Protein AF-A0A529SHL2-F1 (afdb_monomer_lite)

Sequence (137 aa):
IYMDLARHGHVDENYMAEQVRRADTTEGDIDTLSHRIAQIRTWTFVSNRPGWLADQLHWQEKTREIEDRLSDALHERLTKRFVDRRTSVLMRRLRENTMPEAEISPTGTVLVEGHHVGELQGFRFTADQSAGGEDAK

pLDDT: mean 86.07, std 13.81, range [33.28, 98.56]

Radius of gyration: 31.05 Å; chains: 1; bounding box: 55×27×88 Å

Foldseek 3Di:
DVVCCVPPVADDVVVLVVQLVVLQDLDDALVNLVVSLVSLVVQCVQLPDPSRDPCSVVSNVSSVVSNVSSVVSNVVRVVVVVVVVVVVVVVVVVVVPDPFDWDADPQQFIATPNHTDDGDPPDDDDDDPPPDDPPPD

Secondary structure (DSSP, 8-state):
-HHHHHHHSS--HHHHHHHHHHH----S-HHHHHHHHHHHHHHHHHHTSTTS-SSHHHHHHHHHHHHHHHHHHHHHHHHHHHHHHHHHHHHHHHHHT-PPPEEE-TTSEEEETTEEEEE--S------TT---TT--

Structure (mmCIF, N/CA/C/O backbone):
data_AF-A0A529SHL2-F1
#
_entry.id   AF-A0A529SHL2-F1
#
loop_
_atom_site.group_PDB
_atom_site.id
_atom_site.type_symbol
_atom_site.label_atom_id
_atom_site.label_alt_id
_atom_site.label_comp_id
_atom_site.label_asym_id
_atom_site.label_entity_id
_atom_site.label_seq_id
_atom_site.pdbx_PDB_ins_code
_atom_site.Cartn_x
_atom_site.Cartn_y
_atom_site.Cartn_z
_atom_site.occupancy
_atom_site.B_iso_or_equiv
_atom_site.auth_seq_id
_atom_site.auth_comp_id
_atom_site.auth_asym_id
_atom_site.auth_atom_id
_atom_site.pdbx_PDB_model_num
ATOM 1 N N . ILE A 1 1 ? 6.483 -8.874 -18.795 1.00 83.62 1 ILE A N 1
ATOM 2 C CA . ILE A 1 1 ? 7.766 -9.201 -18.117 1.00 83.62 1 ILE A CA 1
ATOM 3 C C . ILE A 1 1 ? 8.476 -10.379 -18.785 1.00 83.62 1 ILE A C 1
ATOM 5 O O . ILE A 1 1 ? 9.417 -10.114 -19.511 1.00 83.62 1 ILE A O 1
ATOM 9 N N . TYR A 1 2 ? 8.069 -11.650 -18.603 1.00 86.00 2 TYR A N 1
ATOM 10 C CA . TYR A 1 2 ? 8.828 -12.795 -19.163 1.00 86.00 2 TYR A CA 1
ATOM 11 C C . TYR A 1 2 ? 9.049 -12.692 -20.681 1.00 86.00 2 TYR A C 1
ATOM 13 O O . TYR A 1 2 ? 10.177 -12.819 -21.144 1.00 86.00 2 TYR A O 1
ATOM 21 N N . MET A 1 3 ? 7.986 -12.408 -21.442 1.00 87.19 3 MET A N 1
ATOM 22 C CA . MET A 1 3 ? 8.084 -12.264 -22.899 1.00 87.19 3 MET A CA 1
ATOM 23 C C . MET A 1 3 ? 8.987 -11.098 -23.317 1.00 87.19 3 MET A C 1
ATOM 25 O O . MET A 1 3 ? 9.713 -11.229 -24.298 1.00 87.19 3 MET A O 1
ATOM 29 N N . ASP A 1 4 ? 8.975 -9.993 -22.570 1.00 84.06 4 ASP A N 1
ATOM 30 C CA . ASP A 1 4 ? 9.789 -8.810 -22.873 1.00 84.06 4 ASP A CA 1
ATOM 31 C C . ASP A 1 4 ? 11.267 -9.107 -22.631 1.00 84.06 4 ASP A C 1
ATOM 33 O O . ASP A 1 4 ? 12.094 -8.895 -23.510 1.00 84.06 4 ASP A O 1
ATOM 37 N N . LEU A 1 5 ? 11.586 -9.729 -21.493 1.00 88.25 5 LEU A N 1
ATOM 38 C CA . LEU A 1 5 ? 12.946 -10.159 -21.176 1.00 88.25 5 LEU A CA 1
ATOM 39 C C . LEU A 1 5 ? 13.468 -11.191 -22.182 1.00 88.25 5 LEU A 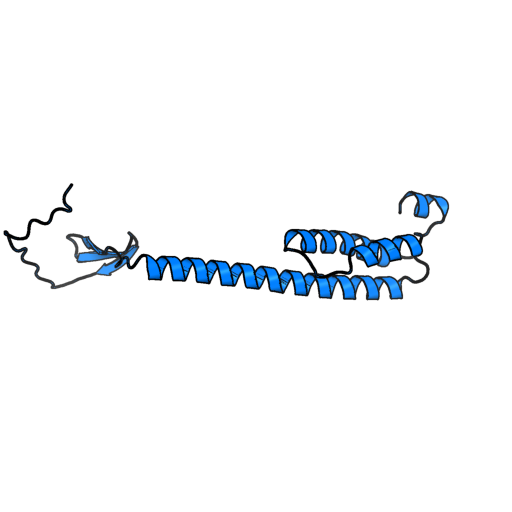C 1
ATOM 41 O O . LEU A 1 5 ? 14.608 -11.092 -22.620 1.00 88.25 5 LEU A O 1
ATOM 45 N N . ALA A 1 6 ? 12.637 -12.156 -22.583 1.00 86.81 6 ALA A N 1
ATOM 46 C CA . ALA A 1 6 ? 13.030 -13.192 -23.534 1.00 86.81 6 ALA A CA 1
ATOM 47 C C . ALA A 1 6 ? 13.262 -12.655 -24.958 1.00 86.81 6 ALA A C 1
ATOM 49 O O . ALA A 1 6 ? 14.072 -13.218 -25.691 1.00 86.81 6 ALA A O 1
ATOM 50 N N . ARG A 1 7 ? 12.547 -11.598 -25.368 1.00 87.88 7 ARG A N 1
ATOM 51 C CA . ARG A 1 7 ? 12.610 -11.050 -26.736 1.00 87.88 7 ARG A CA 1
ATOM 52 C C . ARG A 1 7 ? 13.526 -9.840 -26.873 1.00 87.88 7 ARG A C 1
ATOM 54 O O . ARG A 1 7 ? 14.171 -9.693 -27.904 1.00 87.88 7 ARG A O 1
ATOM 61 N N . HIS A 1 8 ? 13.565 -8.980 -25.862 1.00 85.62 8 HIS A N 1
ATOM 62 C CA . HIS A 1 8 ? 14.215 -7.670 -25.917 1.00 85.62 8 HIS A CA 1
ATOM 63 C C . HIS A 1 8 ? 15.332 -7.511 -24.874 1.00 85.62 8 HIS A C 1
ATOM 65 O O . HIS A 1 8 ? 16.067 -6.527 -24.914 1.00 85.62 8 HIS A O 1
ATOM 71 N N . GLY A 1 9 ? 15.462 -8.443 -23.922 1.00 87.19 9 GLY A N 1
ATOM 72 C CA . GLY A 1 9 ? 16.443 -8.377 -22.832 1.00 87.19 9 GLY A CA 1
ATOM 73 C C . GLY A 1 9 ? 16.098 -7.387 -21.713 1.00 87.19 9 GLY A C 1
ATOM 74 O O . GLY A 1 9 ? 16.742 -7.415 -20.670 1.00 87.19 9 GLY A O 1
ATOM 75 N N . HIS A 1 10 ? 15.062 -6.567 -21.897 1.00 88.50 10 HIS A N 1
ATOM 76 C CA . HIS A 1 10 ? 14.583 -5.566 -20.947 1.00 88.50 10 HIS A CA 1
ATOM 77 C C . HIS A 1 10 ? 13.047 -5.539 -20.919 1.00 88.50 10 HIS A C 1
ATOM 79 O O . HIS A 1 10 ? 12.375 -6.085 -21.799 1.00 88.50 10 HIS A O 1
ATOM 85 N N . VAL A 1 11 ? 12.489 -4.940 -19.873 1.00 91.38 11 VAL A N 1
ATOM 86 C CA . VAL A 1 11 ? 11.052 -4.739 -19.677 1.00 91.38 11 VAL A CA 1
ATOM 87 C C . VAL A 1 11 ? 10.627 -3.436 -20.354 1.00 91.38 11 VAL A C 1
ATOM 89 O O . VAL A 1 11 ? 11.351 -2.447 -20.305 1.00 91.38 11 VAL A O 1
ATOM 92 N N . ASP A 1 12 ? 9.438 -3.426 -20.960 1.00 92.31 12 ASP A N 1
ATOM 93 C CA . ASP A 1 12 ? 8.828 -2.202 -21.486 1.00 92.31 12 ASP A CA 1
ATOM 94 C C . ASP A 1 12 ? 8.475 -1.243 -20.336 1.00 92.31 12 ASP A C 1
ATOM 96 O O . ASP A 1 12 ? 7.612 -1.527 -19.495 1.00 92.31 12 ASP A O 1
ATOM 100 N N . GLU A 1 13 ? 9.141 -0.092 -20.304 1.00 92.00 13 GLU A N 1
ATOM 101 C CA . GLU A 1 13 ? 8.939 0.917 -19.268 1.00 92.00 13 GLU A CA 1
ATOM 102 C C . GLU A 1 13 ? 7.571 1.600 -19.348 1.00 92.00 13 GLU A C 1
ATOM 104 O O . GLU A 1 13 ? 7.056 2.032 -18.320 1.00 92.00 13 GLU A O 1
ATOM 109 N N . ASN A 1 14 ? 6.916 1.639 -20.515 1.00 93.62 14 ASN A N 1
ATOM 110 C CA . ASN A 1 14 ? 5.548 2.159 -20.615 1.00 93.62 14 ASN A CA 1
ATOM 111 C C . ASN A 1 14 ? 4.561 1.229 -19.912 1.00 93.62 14 ASN A C 1
ATOM 113 O O . ASN A 1 14 ? 3.638 1.679 -19.227 1.00 93.62 14 ASN A O 1
ATOM 117 N N . TYR A 1 15 ? 4.776 -0.081 -20.051 1.00 92.88 15 TYR A N 1
ATOM 118 C CA . TYR A 1 15 ? 3.998 -1.073 -19.324 1.00 92.88 15 TYR A CA 1
ATOM 119 C C . TYR A 1 15 ? 4.233 -0.947 -17.817 1.00 92.88 15 TYR A C 1
ATOM 121 O O . TYR A 1 15 ? 3.267 -0.887 -17.057 1.00 92.88 15 TYR A O 1
ATOM 129 N N . MET A 1 16 ? 5.492 -0.844 -17.381 1.00 95.12 16 MET A N 1
ATOM 130 C CA . MET A 1 16 ? 5.815 -0.613 -15.970 1.00 95.12 16 MET A CA 1
ATOM 131 C C . MET A 1 16 ? 5.164 0.671 -15.443 1.00 95.12 16 MET A C 1
ATOM 133 O O . MET A 1 16 ? 4.523 0.634 -14.394 1.00 95.12 16 MET A O 1
ATOM 137 N N . ALA A 1 17 ? 5.240 1.772 -16.192 1.00 96.44 17 ALA A N 1
ATOM 138 C CA . ALA A 1 17 ? 4.636 3.046 -15.824 1.00 96.44 17 ALA A CA 1
ATOM 139 C C . ALA A 1 17 ? 3.131 2.929 -15.585 1.00 96.44 17 ALA A C 1
ATOM 141 O O . ALA A 1 17 ? 2.620 3.455 -14.599 1.00 96.44 17 ALA A O 1
ATOM 142 N N . GLU A 1 18 ? 2.416 2.217 -16.453 1.00 96.69 18 GLU A N 1
ATOM 143 C CA . GLU A 1 18 ? 0.980 1.999 -16.294 1.00 96.69 18 GLU A CA 1
ATOM 144 C C . GLU A 1 18 ? 0.651 1.157 -15.055 1.00 96.69 18 GLU A C 1
ATOM 146 O O . GLU A 1 18 ? -0.288 1.464 -14.320 1.00 96.69 18 GLU A O 1
ATOM 151 N N . GLN A 1 19 ? 1.440 0.120 -14.776 1.00 95.62 19 GLN A N 1
ATOM 152 C CA . GLN A 1 19 ? 1.230 -0.732 -13.603 1.00 95.62 19 GLN A CA 1
ATOM 153 C C . GLN A 1 19 ? 1.533 0.010 -12.297 1.00 95.62 19 GLN A C 1
ATOM 155 O O . GLN A 1 19 ? 0.756 -0.068 -11.346 1.00 95.62 19 GLN A O 1
ATOM 160 N N . VAL A 1 20 ? 2.618 0.785 -12.274 1.00 97.00 20 VAL A N 1
ATOM 161 C CA . VAL A 1 20 ? 2.988 1.649 -11.148 1.00 97.00 20 VAL A CA 1
ATOM 162 C C . VAL A 1 20 ? 1.906 2.705 -10.904 1.00 97.00 20 VAL A C 1
ATOM 164 O O . VAL A 1 20 ? 1.470 2.878 -9.768 1.00 97.00 20 VAL A O 1
ATOM 167 N N . ARG A 1 21 ? 1.386 3.346 -11.960 1.00 96.94 21 ARG A N 1
ATOM 168 C CA . ARG A 1 21 ? 0.309 4.349 -11.869 1.00 96.94 21 ARG A CA 1
ATOM 169 C C . ARG A 1 21 ? -0.973 3.786 -11.249 1.00 96.94 21 ARG A C 1
ATOM 171 O O . ARG A 1 21 ? -1.630 4.479 -10.483 1.00 96.94 21 ARG A O 1
ATOM 178 N N . ARG A 1 22 ? -1.332 2.534 -11.555 1.00 94.69 22 ARG A N 1
ATOM 179 C CA . ARG A 1 22 ? -2.517 1.867 -10.977 1.00 94.69 22 ARG A CA 1
ATOM 180 C C . ARG A 1 22 ? -2.370 1.567 -9.487 1.00 94.69 22 ARG A C 1
ATOM 182 O O . ARG A 1 22 ? -3.368 1.577 -8.769 1.00 94.69 22 ARG A O 1
ATOM 189 N N . ALA A 1 23 ? -1.150 1.282 -9.038 1.00 95.00 23 ALA A N 1
ATOM 190 C CA . ALA A 1 23 ? -0.852 1.048 -7.629 1.00 95.00 23 ALA A CA 1
ATOM 191 C C . ALA A 1 23 ? -0.706 2.359 -6.830 1.00 95.00 23 ALA A C 1
ATOM 193 O O . ALA A 1 23 ? -0.889 2.345 -5.614 1.00 95.00 23 ALA A O 1
ATOM 194 N N . ASP A 1 24 ? -0.420 3.482 -7.497 1.00 97.06 24 ASP A N 1
ATOM 195 C CA . ASP A 1 24 ? -0.184 4.800 -6.894 1.00 97.06 24 ASP A CA 1
ATOM 196 C C . ASP A 1 24 ? -1.478 5.520 -6.469 1.00 97.06 24 ASP A C 1
ATOM 198 O O . ASP A 1 24 ? -1.866 6.564 -6.992 1.00 97.06 24 ASP A O 1
ATOM 202 N N . THR A 1 25 ? -2.179 4.941 -5.502 1.00 97.31 25 THR A N 1
ATOM 203 C CA . THR A 1 25 ? -3.281 5.604 -4.802 1.00 97.31 25 THR A CA 1
ATOM 204 C C . THR A 1 25 ? -3.411 5.051 -3.391 1.00 97.31 25 THR A C 1
ATOM 206 O O . THR A 1 25 ? -3.357 3.841 -3.161 1.00 97.31 25 THR A O 1
ATOM 209 N N . THR A 1 26 ? -3.607 5.950 -2.432 1.00 98.12 26 THR A N 1
ATOM 210 C CA . THR A 1 26 ? -3.752 5.636 -1.007 1.00 98.12 26 THR A CA 1
ATOM 211 C C . THR A 1 26 ? -5.213 5.461 -0.582 1.00 98.12 26 THR A C 1
ATOM 213 O O . THR A 1 26 ? -5.496 5.299 0.605 1.00 98.12 26 THR A O 1
ATOM 216 N N . GLU A 1 27 ? -6.164 5.486 -1.518 1.00 97.06 27 GLU A N 1
ATOM 217 C CA . GLU A 1 27 ? -7.590 5.287 -1.236 1.00 97.06 27 GLU A CA 1
ATOM 218 C C . GLU A 1 27 ? -7.948 3.811 -1.016 1.00 97.06 27 GLU A C 1
ATOM 220 O O . GLU A 1 27 ? -7.254 2.914 -1.480 1.00 97.06 27 GLU A O 1
ATOM 225 N N . GLY A 1 28 ? -9.070 3.535 -0.355 1.00 95.88 28 GLY A N 1
ATOM 226 C CA . GLY A 1 28 ? -9.533 2.166 -0.093 1.00 95.88 28 GLY A CA 1
ATOM 227 C C . GLY A 1 28 ? -9.284 1.715 1.341 1.00 95.88 28 GLY A C 1
ATOM 228 O O . GLY A 1 28 ? -8.945 2.523 2.203 1.00 95.88 28 GLY A O 1
ATOM 229 N N . ASP A 1 29 ? -9.514 0.440 1.621 1.00 96.88 29 ASP A N 1
ATOM 230 C CA . ASP A 1 29 ? -9.378 -0.167 2.945 1.00 96.88 29 ASP A CA 1
ATOM 231 C C . ASP A 1 29 ? -8.017 -0.866 3.133 1.00 96.88 29 ASP A C 1
ATOM 233 O O . ASP A 1 29 ? -7.116 -0.768 2.299 1.00 96.88 29 ASP A O 1
ATOM 237 N N . ILE A 1 30 ? -7.849 -1.547 4.271 1.00 97.38 30 ILE A N 1
ATOM 238 C CA . ILE A 1 30 ? -6.621 -2.281 4.615 1.00 97.38 30 ILE A CA 1
ATOM 239 C C . ILE A 1 30 ? -6.274 -3.322 3.543 1.00 97.38 30 ILE A C 1
ATOM 241 O O . ILE A 1 30 ? -5.107 -3.431 3.163 1.00 97.38 30 ILE A O 1
ATOM 245 N N . ASP A 1 31 ? -7.263 -4.058 3.039 1.00 97.69 31 ASP A N 1
ATOM 246 C CA . ASP A 1 31 ? -7.043 -5.124 2.060 1.00 97.69 31 ASP A CA 1
ATOM 247 C C . ASP A 1 31 ? -6.652 -4.540 0.697 1.00 97.69 31 ASP A C 1
ATOM 249 O O . ASP A 1 31 ? -5.688 -4.995 0.076 1.00 97.69 31 ASP A O 1
ATOM 253 N N . THR A 1 32 ? -7.321 -3.461 0.278 1.00 98.06 32 THR A N 1
ATOM 254 C CA . THR A 1 32 ? -7.003 -2.721 -0.952 1.00 98.06 32 THR A CA 1
ATOM 255 C C . THR A 1 32 ? -5.564 -2.208 -0.936 1.00 98.06 32 THR A C 1
ATOM 257 O O . THR A 1 32 ? -4.814 -2.420 -1.892 1.00 98.06 32 THR A O 1
ATOM 260 N N . LEU A 1 33 ? -5.148 -1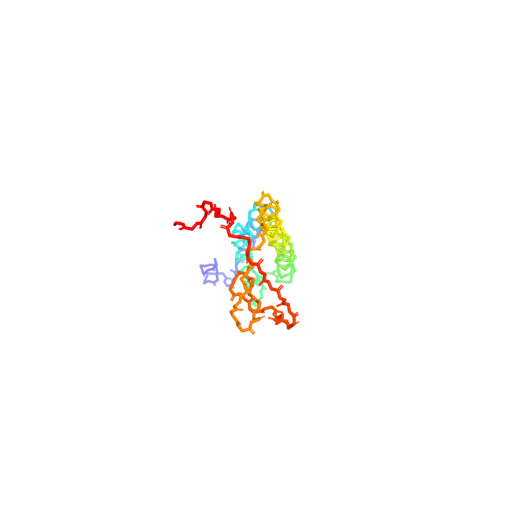.562 0.157 1.00 98.38 33 LEU A N 1
ATOM 261 C CA . LEU A 1 33 ? -3.780 -1.062 0.295 1.00 98.38 33 LEU A CA 1
ATOM 262 C C . LEU A 1 33 ? -2.755 -2.189 0.373 1.00 98.38 33 LEU A C 1
ATOM 264 O O . LEU A 1 33 ? -1.709 -2.102 -0.264 1.00 98.38 33 LEU A O 1
ATOM 268 N N . SER A 1 34 ? -3.062 -3.269 1.094 1.00 98.06 34 SER A N 1
ATOM 269 C CA . SER A 1 34 ? -2.166 -4.426 1.191 1.00 98.06 34 SER A 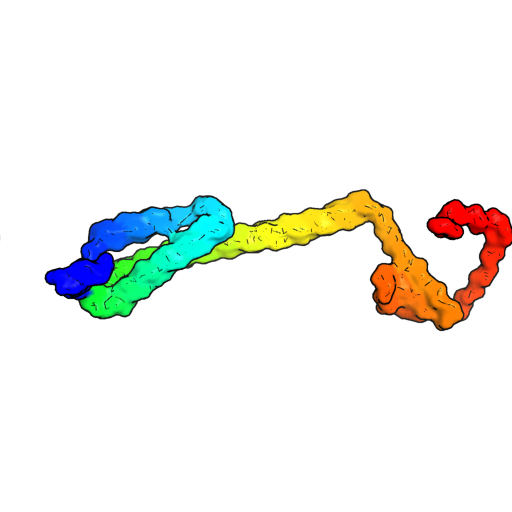CA 1
ATOM 270 C C . SER A 1 34 ? -1.927 -5.056 -0.182 1.00 98.06 34 SER A C 1
ATOM 272 O O . SER A 1 34 ? -0.794 -5.403 -0.521 1.00 98.06 34 SER A O 1
ATOM 274 N N . HIS A 1 35 ? -2.972 -5.142 -1.011 1.00 98.19 35 HIS A N 1
ATOM 275 C CA . HIS A 1 35 ? -2.849 -5.619 -2.384 1.00 98.19 35 HIS A CA 1
ATOM 276 C C . HIS A 1 35 ? -1.973 -4.693 -3.241 1.00 98.19 35 HIS A C 1
ATOM 278 O O . HIS A 1 35 ? -1.095 -5.172 -3.959 1.00 98.19 35 HIS A O 1
ATOM 284 N N . ARG A 1 36 ? -2.145 -3.369 -3.137 1.00 98.38 36 ARG A N 1
ATOM 285 C CA . ARG A 1 36 ? -1.306 -2.396 -3.862 1.00 98.38 36 ARG A CA 1
ATOM 286 C C . ARG A 1 36 ? 0.156 -2.439 -3.420 1.00 98.38 36 ARG A C 1
ATOM 288 O O . ARG A 1 36 ? 1.039 -2.372 -4.268 1.00 98.38 36 ARG A O 1
ATOM 295 N N . ILE A 1 37 ? 0.426 -2.641 -2.129 1.00 98.44 37 ILE A N 1
ATOM 296 C CA . ILE A 1 37 ? 1.792 -2.839 -1.619 1.00 98.44 37 ILE A CA 1
ATOM 297 C C . ILE A 1 37 ? 2.414 -4.113 -2.212 1.00 98.44 37 ILE A C 1
ATOM 299 O O . ILE A 1 37 ? 3.565 -4.111 -2.640 1.00 98.44 37 ILE A O 1
ATOM 303 N N . ALA A 1 38 ? 1.662 -5.211 -2.303 1.00 98.06 38 ALA A N 1
ATOM 304 C CA . ALA A 1 38 ? 2.157 -6.420 -2.964 1.00 98.06 38 ALA A CA 1
ATOM 305 C C . ALA A 1 38 ? 2.473 -6.181 -4.457 1.00 98.06 38 ALA A C 1
ATOM 307 O O . ALA A 1 38 ? 3.499 -6.652 -4.960 1.00 98.06 38 ALA A O 1
ATOM 308 N N . GLN A 1 39 ? 1.631 -5.413 -5.156 1.00 96.88 39 GLN A N 1
ATOM 309 C CA . GLN A 1 39 ? 1.882 -5.019 -6.544 1.00 96.88 39 GLN A CA 1
ATOM 310 C C . GLN A 1 39 ? 3.146 -4.160 -6.667 1.00 96.88 39 GLN A C 1
ATOM 312 O O . GLN A 1 39 ? 4.022 -4.498 -7.464 1.00 96.88 39 GLN A O 1
ATOM 317 N N . ILE A 1 40 ? 3.287 -3.092 -5.870 1.00 98.19 40 ILE A N 1
ATOM 318 C CA . ILE A 1 40 ? 4.449 -2.197 -5.969 1.00 98.19 40 ILE A CA 1
ATOM 319 C C . ILE A 1 40 ? 5.750 -2.926 -5.637 1.00 98.19 40 ILE A C 1
ATOM 321 O O . ILE A 1 40 ? 6.731 -2.733 -6.342 1.00 98.19 40 ILE A O 1
ATOM 325 N N . ARG A 1 41 ? 5.749 -3.869 -4.685 1.00 97.94 41 ARG A N 1
ATOM 326 C CA . ARG A 1 41 ? 6.926 -4.699 -4.370 1.00 97.94 41 ARG A CA 1
ATOM 327 C C . ARG A 1 41 ? 7.417 -5.532 -5.545 1.00 97.94 41 ARG A C 1
ATOM 329 O O . ARG A 1 41 ? 8.620 -5.740 -5.690 1.00 97.94 41 ARG A O 1
ATOM 336 N N . THR A 1 42 ? 6.507 -5.983 -6.407 1.00 96.56 42 THR A N 1
ATOM 337 C CA . THR A 1 42 ? 6.885 -6.671 -7.650 1.00 96.56 42 THR A CA 1
ATOM 338 C C . THR A 1 42 ? 7.658 -5.723 -8.570 1.00 96.56 42 THR A C 1
ATOM 340 O O . THR A 1 42 ? 8.675 -6.107 -9.144 1.00 96.56 42 THR A O 1
ATOM 343 N N . TRP A 1 43 ? 7.228 -4.465 -8.662 1.00 96.81 43 TRP A N 1
ATOM 344 C CA . TRP A 1 43 ? 7.890 -3.432 -9.460 1.00 96.81 43 TRP A CA 1
ATOM 345 C C . TRP A 1 43 ? 9.192 -2.935 -8.834 1.00 96.81 43 TRP A C 1
ATOM 347 O O . TRP A 1 43 ? 10.162 -2.753 -9.563 1.00 96.81 43 TRP A O 1
ATOM 357 N N . THR A 1 44 ? 9.262 -2.828 -7.506 1.00 97.31 44 THR A N 1
ATOM 358 C CA . THR A 1 44 ? 10.506 -2.587 -6.762 1.00 97.31 44 THR A CA 1
ATOM 359 C C . THR A 1 44 ? 11.518 -3.698 -7.034 1.00 97.31 44 THR A C 1
ATOM 361 O O . THR A 1 44 ? 12.694 -3.435 -7.271 1.00 97.31 44 THR A O 1
ATOM 364 N N . PHE A 1 45 ? 11.086 -4.961 -7.059 1.00 96.00 45 PHE A N 1
ATOM 365 C CA . PHE A 1 45 ? 11.974 -6.057 -7.434 1.00 96.00 45 PHE A CA 1
ATOM 366 C C . PHE A 1 45 ? 12.500 -5.887 -8.863 1.00 96.00 45 PHE A C 1
ATOM 368 O O . PHE A 1 45 ? 13.710 -5.962 -9.062 1.00 96.00 45 PHE A O 1
ATOM 375 N N . VAL A 1 46 ? 11.619 -5.622 -9.838 1.00 95.50 46 VAL A N 1
ATOM 376 C CA . VAL A 1 46 ? 12.002 -5.403 -11.246 1.00 95.50 46 VAL A CA 1
ATOM 377 C C . VAL A 1 46 ? 12.983 -4.234 -11.377 1.00 95.50 46 VAL A C 1
ATOM 379 O O . VAL A 1 46 ? 14.005 -4.393 -12.043 1.00 95.50 46 VAL A O 1
ATOM 382 N N . SER A 1 47 ? 12.743 -3.112 -10.689 1.00 96.25 47 SER A N 1
ATOM 383 C CA . SER A 1 47 ? 13.632 -1.944 -10.716 1.00 96.25 47 SER A CA 1
ATOM 384 C C . SER A 1 47 ? 15.002 -2.213 -10.101 1.00 96.25 47 SER A C 1
ATOM 386 O O . SER A 1 47 ? 15.986 -1.581 -10.468 1.00 96.25 47 SER A O 1
ATOM 388 N N . ASN A 1 48 ? 15.137 -3.208 -9.229 1.00 96.25 48 ASN A N 1
ATOM 389 C CA . ASN A 1 48 ? 16.427 -3.598 -8.661 1.00 96.25 48 ASN A CA 1
ATOM 390 C C . ASN A 1 48 ? 17.184 -4.646 -9.500 1.00 96.25 48 ASN A C 1
ATOM 392 O O . ASN A 1 48 ? 18.298 -5.016 -9.134 1.00 96.25 48 ASN A O 1
ATOM 396 N N . ARG A 1 49 ? 16.644 -5.122 -10.635 1.00 95.62 49 ARG A N 1
ATOM 397 C CA . ARG A 1 49 ? 17.341 -6.076 -11.520 1.00 95.62 49 ARG A CA 1
ATOM 398 C C . ARG A 1 49 ? 18.216 -5.354 -12.553 1.00 95.62 49 ARG A C 1
ATOM 400 O O . ARG A 1 49 ? 17.673 -4.682 -13.430 1.00 95.62 49 ARG A O 1
ATOM 407 N N . PRO A 1 50 ? 19.554 -5.515 -12.503 1.00 92.94 50 PRO A N 1
ATOM 408 C CA . PRO A 1 50 ? 20.448 -4.869 -13.459 1.00 92.94 50 PRO A CA 1
ATOM 409 C C . PRO A 1 50 ? 20.134 -5.260 -14.905 1.00 92.94 50 PRO A C 1
ATOM 411 O O . PRO A 1 50 ? 19.942 -6.439 -15.207 1.00 92.94 50 PRO A O 1
ATOM 414 N N . GLY A 1 51 ? 20.101 -4.264 -15.791 1.00 90.19 51 GLY A N 1
ATOM 415 C CA . GLY A 1 51 ? 19.899 -4.449 -17.232 1.00 90.19 51 GLY A CA 1
ATOM 416 C C . GLY A 1 51 ? 18.460 -4.746 -17.663 1.00 90.19 51 GLY A C 1
ATOM 417 O O . GLY A 1 51 ? 18.225 -4.951 -18.848 1.00 90.19 51 GLY A O 1
ATOM 418 N N . TRP A 1 52 ? 17.494 -4.775 -16.738 1.00 94.44 52 TRP A N 1
ATOM 419 C CA . TRP A 1 52 ? 16.085 -5.019 -17.075 1.00 94.44 52 TRP A CA 1
ATOM 420 C C . TRP A 1 52 ? 15.316 -3.754 -17.452 1.00 94.44 52 TRP A C 1
ATOM 422 O O . TRP A 1 52 ? 14.228 -3.872 -18.003 1.00 94.44 52 TRP A O 1
ATOM 432 N N . LEU A 1 53 ? 15.852 -2.572 -17.158 1.00 93.94 53 LEU A N 1
ATOM 433 C CA . LEU A 1 53 ? 15.251 -1.269 -17.449 1.00 93.94 53 LEU A CA 1
ATOM 434 C C . LEU A 1 53 ? 16.326 -0.343 -18.023 1.00 93.94 53 LEU A C 1
ATOM 436 O O . LEU A 1 53 ? 17.511 -0.515 -17.724 1.00 93.94 53 LEU A O 1
ATOM 440 N N . ALA A 1 54 ? 15.908 0.624 -18.833 1.00 90.00 54 ALA A N 1
ATOM 441 C CA . ALA A 1 54 ? 16.771 1.663 -19.374 1.00 90.00 54 ALA A CA 1
ATOM 442 C C . ALA A 1 54 ? 17.107 2.718 -18.307 1.00 90.00 54 ALA A C 1
ATOM 444 O O . ALA A 1 54 ? 18.273 3.088 -18.183 1.00 90.00 54 ALA A O 1
ATOM 445 N N . ASP A 1 55 ? 16.125 3.142 -17.501 1.00 92.31 55 ASP A N 1
ATOM 446 C CA . ASP A 1 55 ? 16.323 4.093 -16.396 1.00 92.31 55 ASP A CA 1
ATOM 447 C C . ASP A 1 55 ? 16.069 3.451 -15.027 1.00 92.31 55 ASP A C 1
ATOM 449 O O . ASP A 1 55 ? 15.050 3.633 -14.356 1.00 92.31 55 ASP A O 1
ATOM 453 N N . GLN A 1 56 ? 17.026 2.630 -14.610 1.00 94.62 56 GLN A N 1
ATOM 454 C CA . GLN A 1 56 ? 16.878 1.813 -13.416 1.00 94.62 56 GLN A CA 1
ATOM 455 C C . GLN A 1 56 ? 16.774 2.645 -12.123 1.00 94.62 56 GLN A C 1
ATOM 457 O O . GLN A 1 56 ? 15.988 2.301 -11.238 1.00 94.62 56 GLN A O 1
ATOM 462 N N . LEU A 1 57 ? 17.547 3.731 -12.009 1.00 95.94 57 LEU A N 1
ATOM 463 C CA . LEU A 1 57 ? 17.580 4.563 -10.804 1.00 95.94 57 LEU A CA 1
ATOM 464 C C . LEU A 1 57 ? 16.259 5.315 -10.622 1.00 95.94 57 LEU A C 1
ATOM 466 O O . LEU A 1 57 ? 15.687 5.269 -9.532 1.00 95.94 57 LEU A O 1
ATOM 470 N N . HIS A 1 58 ? 15.731 5.904 -11.701 1.00 96.69 58 HIS A N 1
ATOM 471 C CA . HIS A 1 58 ? 14.423 6.554 -11.688 1.00 96.69 58 HIS A CA 1
ATOM 472 C C . HIS A 1 58 ? 13.335 5.617 -11.157 1.00 96.69 58 HIS A C 1
ATOM 474 O O . HIS A 1 58 ? 12.567 5.974 -10.260 1.00 96.69 58 HIS A O 1
ATOM 480 N N . TRP A 1 59 ? 13.286 4.389 -11.678 1.00 97.44 59 TRP A N 1
ATOM 481 C CA . TRP A 1 59 ? 12.267 3.425 -11.279 1.00 97.44 59 TRP A CA 1
ATOM 482 C C . TRP A 1 59 ? 12.440 2.926 -9.844 1.00 97.44 59 TRP A C 1
ATOM 484 O O . TRP A 1 59 ? 11.435 2.686 -9.180 1.00 97.44 59 TRP A O 1
ATOM 494 N N . GLN A 1 60 ? 13.669 2.795 -9.338 1.00 98.00 60 GLN A N 1
ATOM 495 C CA . GLN A 1 60 ? 13.911 2.442 -7.934 1.00 98.00 60 GLN A CA 1
ATOM 496 C C . GLN A 1 60 ? 13.391 3.511 -6.975 1.00 98.00 60 GLN A C 1
ATOM 498 O O . GLN A 1 60 ? 12.721 3.179 -5.993 1.00 98.00 60 GLN A O 1
ATOM 503 N N . GLU A 1 61 ? 13.687 4.778 -7.261 1.00 98.19 61 GLU A N 1
ATOM 504 C CA . GLU A 1 61 ? 13.215 5.914 -6.469 1.00 98.19 61 GLU A CA 1
ATOM 505 C C . GLU A 1 61 ? 11.689 5.997 -6.522 1.00 98.19 61 GLU A C 1
ATOM 507 O O . GLU A 1 61 ? 11.029 5.993 -5.482 1.00 98.19 61 GLU A O 1
ATOM 512 N N . LYS A 1 62 ? 11.113 5.930 -7.728 1.00 98.06 62 LYS A N 1
ATOM 513 C CA . LYS A 1 62 ? 9.666 6.018 -7.930 1.00 98.06 62 LYS A CA 1
ATOM 514 C C . LYS A 1 62 ? 8.897 4.925 -7.190 1.00 98.06 62 LYS A C 1
ATOM 516 O O . LYS A 1 62 ? 7.889 5.215 -6.545 1.00 98.06 62 LYS A O 1
ATOM 521 N N . THR A 1 63 ? 9.335 3.666 -7.282 1.00 98.19 63 THR A N 1
ATOM 522 C CA . THR A 1 63 ? 8.641 2.562 -6.601 1.00 98.19 63 THR A CA 1
ATOM 523 C C . THR A 1 63 ? 8.782 2.652 -5.084 1.00 98.19 63 THR A C 1
ATOM 525 O O . THR A 1 63 ? 7.825 2.330 -4.384 1.00 98.19 63 THR A O 1
ATOM 528 N N . ARG A 1 64 ? 9.925 3.139 -4.576 1.00 98.06 64 ARG A N 1
ATOM 529 C CA . ARG A 1 64 ? 10.139 3.369 -3.138 1.00 98.06 64 ARG A CA 1
ATOM 530 C C . ARG A 1 64 ? 9.203 4.447 -2.595 1.00 98.06 64 ARG A C 1
ATOM 532 O O . ARG A 1 64 ? 8.488 4.185 -1.639 1.00 98.06 64 ARG A O 1
ATOM 539 N N . GLU A 1 65 ? 9.133 5.606 -3.248 1.00 98.50 65 GLU A N 1
ATOM 540 C CA . GLU A 1 65 ? 8.241 6.703 -2.836 1.00 98.50 65 GLU A CA 1
ATOM 541 C C . GLU A 1 65 ? 6.764 6.282 -2.783 1.00 98.50 65 GLU A C 1
ATOM 543 O O . GLU A 1 65 ? 5.994 6.747 -1.940 1.00 98.50 65 GLU A O 1
ATOM 548 N N . ILE A 1 66 ? 6.339 5.419 -3.711 1.00 98.38 66 ILE A N 1
ATOM 549 C CA . ILE A 1 66 ? 4.976 4.880 -3.724 1.00 98.38 66 ILE A CA 1
ATOM 550 C C . ILE A 1 66 ? 4.782 3.876 -2.586 1.00 98.38 66 ILE A C 1
ATOM 552 O O . ILE A 1 66 ? 3.763 3.938 -1.898 1.00 98.38 66 ILE A O 1
ATOM 556 N N . GLU A 1 67 ? 5.733 2.964 -2.371 1.00 98.31 67 GLU A N 1
ATOM 557 C CA . GLU A 1 67 ? 5.665 1.988 -1.279 1.00 98.31 67 GLU A CA 1
ATOM 558 C C . GLU A 1 67 ? 5.609 2.669 0.094 1.00 98.31 67 GLU A C 1
ATOM 560 O O . GLU A 1 67 ? 4.804 2.253 0.930 1.00 98.31 67 GLU A O 1
ATOM 565 N N . ASP A 1 68 ? 6.368 3.748 0.296 1.00 98.56 68 ASP A N 1
ATOM 566 C CA . ASP A 1 68 ? 6.352 4.543 1.529 1.00 98.56 68 ASP A CA 1
ATOM 567 C C . ASP A 1 68 ? 4.963 5.161 1.764 1.00 98.56 68 ASP A C 1
ATOM 569 O O . ASP A 1 68 ? 4.330 4.904 2.790 1.00 98.56 68 ASP A O 1
ATOM 573 N N . ARG A 1 69 ? 4.403 5.868 0.768 1.00 98.50 69 ARG A N 1
ATOM 574 C CA . ARG A 1 69 ? 3.058 6.469 0.881 1.00 98.50 69 ARG A CA 1
ATOM 575 C C . ARG A 1 69 ? 1.953 5.439 1.116 1.00 98.50 69 ARG A C 1
ATOM 577 O O . ARG A 1 69 ? 1.018 5.696 1.877 1.00 98.50 69 ARG A O 1
ATOM 584 N N . LEU A 1 70 ? 2.026 4.284 0.455 1.00 98.56 70 LEU A N 1
ATOM 585 C CA . LEU A 1 70 ? 1.069 3.196 0.666 1.00 98.56 70 LEU A CA 1
ATOM 586 C C . LEU A 1 70 ? 1.203 2.594 2.071 1.00 98.56 70 LEU A C 1
ATOM 588 O O . LEU A 1 70 ? 0.189 2.291 2.703 1.00 98.56 70 LEU A O 1
ATOM 592 N N . SER A 1 71 ? 2.434 2.436 2.560 1.00 98.31 71 SER A N 1
ATOM 593 C CA . SER A 1 71 ? 2.724 1.902 3.893 1.00 98.31 71 SER A CA 1
ATOM 594 C C . SER A 1 71 ? 2.230 2.836 4.995 1.00 98.31 71 SER A C 1
ATOM 596 O O . SER A 1 71 ? 1.599 2.363 5.940 1.00 98.31 71 SER A O 1
ATOM 598 N N . ASP A 1 72 ? 2.412 4.148 4.839 1.00 98.50 72 ASP A N 1
ATOM 599 C CA . ASP A 1 72 ? 1.882 5.159 5.761 1.00 98.50 72 ASP A CA 1
ATOM 600 C C . ASP A 1 72 ? 0.349 5.130 5.804 1.00 98.50 72 ASP A C 1
ATOM 602 O O . ASP A 1 72 ? -0.261 5.048 6.874 1.00 98.50 72 ASP A O 1
ATOM 606 N N . ALA A 1 73 ? -0.293 5.102 4.633 1.00 98.44 73 ALA A N 1
ATOM 607 C CA . ALA A 1 73 ? -1.748 5.026 4.521 1.00 98.44 73 ALA A CA 1
ATOM 608 C C . ALA A 1 73 ? -2.325 3.735 5.132 1.00 98.44 73 ALA A C 1
ATOM 610 O O . ALA A 1 73 ? -3.429 3.739 5.697 1.00 98.44 73 ALA A O 1
ATOM 611 N N . LEU A 1 74 ? -1.595 2.621 5.014 1.00 98.31 74 LEU A N 1
ATOM 612 C CA . LEU A 1 74 ? -1.947 1.350 5.641 1.00 98.31 74 LEU A CA 1
ATOM 613 C C . LEU A 1 74 ? -1.776 1.432 7.160 1.00 98.31 74 LEU A C 1
ATOM 615 O O . LEU A 1 74 ? -2.664 1.003 7.901 1.00 98.31 74 LEU A O 1
ATOM 619 N N . HIS A 1 75 ? -0.666 2.007 7.622 1.00 98.19 75 HIS A N 1
ATOM 620 C CA . HIS A 1 75 ? -0.380 2.192 9.038 1.00 98.19 75 HIS A CA 1
ATOM 621 C C . HIS A 1 75 ? -1.466 3.026 9.726 1.00 98.19 75 HIS A C 1
ATOM 623 O O . HIS A 1 75 ? -1.992 2.616 10.762 1.00 98.19 75 HIS A O 1
ATOM 629 N N . GLU A 1 76 ? -1.872 4.144 9.124 1.00 97.31 76 GLU A N 1
ATOM 630 C CA . GLU A 1 76 ? -2.939 4.998 9.649 1.00 97.31 76 GLU A CA 1
ATOM 631 C C . GLU A 1 76 ? -4.250 4.216 9.842 1.00 97.31 76 GLU A C 1
ATOM 633 O O . GLU A 1 76 ? -4.876 4.277 10.904 1.00 97.31 76 GLU A O 1
ATOM 638 N N . ARG A 1 77 ? -4.649 3.409 8.851 1.00 95.56 77 ARG A N 1
ATOM 639 C CA . ARG A 1 77 ? -5.875 2.595 8.922 1.00 95.56 77 ARG A CA 1
ATOM 640 C C . ARG A 1 77 ? -5.798 1.489 9.963 1.00 95.56 77 ARG A C 1
ATOM 642 O O . ARG A 1 77 ? -6.788 1.242 10.653 1.00 95.56 77 ARG A O 1
ATOM 649 N N . LEU A 1 78 ? -4.650 0.823 10.084 1.00 95.12 78 LEU A N 1
ATOM 650 C CA . LEU A 1 78 ? -4.427 -0.188 11.119 1.00 95.12 78 LEU A CA 1
ATOM 651 C C . LEU A 1 78 ? -4.537 0.436 12.514 1.00 95.12 78 LEU A C 1
ATOM 653 O O . LEU A 1 78 ? -5.249 -0.096 13.370 1.00 95.12 78 LEU A O 1
ATOM 657 N N . THR A 1 79 ? -3.909 1.596 12.709 1.00 94.50 79 THR A N 1
ATOM 658 C CA . THR A 1 79 ? -3.977 2.364 13.956 1.00 94.50 79 THR A CA 1
ATOM 659 C C . THR A 1 79 ?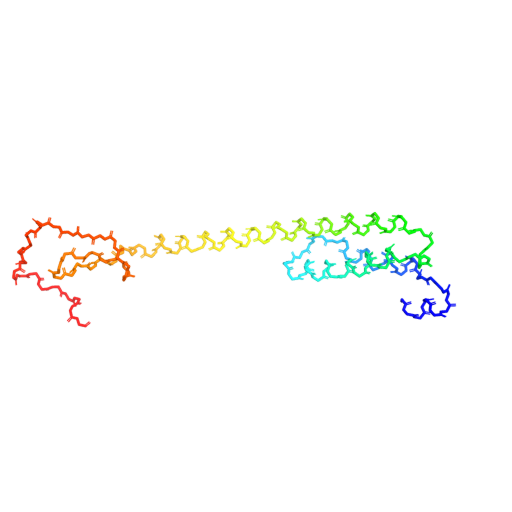 -5.411 2.774 14.272 1.00 94.50 79 THR A C 1
ATOM 661 O O . THR A 1 79 ? -5.901 2.491 15.367 1.00 94.50 79 THR A O 1
ATOM 664 N N . LYS A 1 80 ? -6.131 3.348 13.302 1.00 91.88 80 LYS A N 1
ATOM 665 C CA . LYS A 1 80 ? -7.534 3.742 13.476 1.00 91.88 80 LYS A CA 1
ATOM 666 C C . LYS A 1 80 ? -8.422 2.553 13.848 1.00 91.88 80 LYS A C 1
ATOM 668 O O . LYS A 1 80 ? -9.139 2.618 14.841 1.00 91.88 80 LYS A O 1
ATOM 673 N N . ARG A 1 81 ? -8.306 1.425 13.137 1.00 90.62 81 ARG A N 1
ATOM 674 C CA . ARG A 1 81 ? -9.064 0.194 13.433 1.00 90.62 81 ARG A CA 1
ATOM 675 C C . ARG A 1 81 ? -8.804 -0.321 14.849 1.00 90.62 81 ARG A C 1
ATOM 677 O O . ARG A 1 81 ? -9.717 -0.824 15.505 1.00 90.62 81 ARG A O 1
ATOM 684 N N . PHE A 1 82 ? -7.565 -0.219 15.324 1.00 85.38 82 PHE A N 1
ATOM 685 C CA . PHE A 1 82 ? -7.198 -0.632 16.673 1.00 85.38 82 PHE A CA 1
ATOM 686 C C . PHE A 1 82 ? -7.790 0.289 17.748 1.00 85.38 82 PHE A C 1
ATOM 688 O O . PHE A 1 82 ? -8.332 -0.201 18.744 1.00 85.38 82 PHE A O 1
ATOM 695 N N . VAL A 1 83 ? -7.734 1.606 17.529 1.00 86.31 83 VAL A N 1
ATOM 696 C CA . VAL A 1 83 ? -8.345 2.610 18.412 1.00 86.31 83 VAL A CA 1
ATOM 697 C C . VAL A 1 83 ? -9.860 2.427 18.462 1.00 86.31 83 VAL A C 1
ATOM 699 O O . VAL A 1 83 ? -10.411 2.272 19.550 1.00 86.31 83 VAL A O 1
ATOM 702 N N . ASP A 1 84 ? -10.524 2.337 17.311 1.00 85.31 84 ASP A N 1
ATOM 703 C CA . ASP A 1 84 ? -11.977 2.161 17.223 1.00 85.31 84 ASP A CA 1
ATOM 704 C C . ASP A 1 84 ? -12.432 0.881 17.937 1.00 85.31 84 ASP A C 1
ATOM 706 O O . ASP A 1 84 ? -13.403 0.891 18.699 1.00 85.31 84 ASP A O 1
ATOM 710 N N . ARG A 1 85 ? -11.682 -0.221 17.782 1.00 82.88 85 ARG A N 1
ATOM 711 C CA . ARG A 1 85 ? -11.951 -1.474 18.500 1.00 82.88 85 ARG A CA 1
ATOM 712 C C . ARG A 1 85 ? -11.864 -1.281 20.013 1.00 82.88 85 ARG A C 1
ATOM 714 O O . ARG A 1 85 ? -12.786 -1.694 20.716 1.00 82.88 85 ARG A O 1
ATOM 721 N N . ARG A 1 86 ? -10.797 -0.653 20.521 1.00 80.81 86 ARG A N 1
ATOM 722 C CA . ARG A 1 86 ? -10.634 -0.383 21.962 1.00 80.81 86 ARG A CA 1
ATOM 723 C C . ARG A 1 86 ? -11.753 0.501 22.507 1.00 80.81 86 ARG A C 1
ATOM 725 O O . ARG A 1 86 ? -12.332 0.163 23.537 1.00 80.81 86 ARG A O 1
ATOM 732 N N . THR A 1 87 ? -12.096 1.572 21.799 1.00 74.75 87 THR A N 1
ATOM 733 C CA . THR A 1 87 ? -13.179 2.480 22.193 1.00 74.75 87 THR A CA 1
ATOM 734 C C . THR A 1 87 ? -14.525 1.763 22.203 1.00 74.75 87 THR A C 1
ATOM 736 O O . THR A 1 87 ? -15.288 1.924 23.150 1.00 74.75 87 THR A O 1
ATOM 739 N N . SER A 1 88 ? -14.806 0.906 21.214 1.00 73.56 88 SER A N 1
ATOM 740 C CA . SER A 1 88 ? -16.052 0.127 21.180 1.00 73.56 88 SER A CA 1
ATOM 741 C C . SER A 1 88 ? -16.187 -0.817 22.381 1.00 73.56 88 SER A C 1
ATOM 743 O O . SER A 1 88 ? -17.256 -0.896 22.982 1.00 73.56 88 SER A O 1
ATOM 745 N N . VAL A 1 89 ? -15.093 -1.478 22.783 1.00 75.31 89 VAL A N 1
ATOM 746 C CA . VAL A 1 89 ? -15.066 -2.372 23.950 1.00 75.31 89 VAL A CA 1
ATOM 747 C C . VAL A 1 89 ? -15.258 -1.580 25.239 1.00 75.31 89 VAL A C 1
ATOM 749 O O . VAL A 1 89 ? -16.047 -1.985 26.089 1.00 75.31 89 VAL A O 1
ATOM 752 N N . LEU A 1 90 ? -14.581 -0.438 25.379 1.00 72.62 90 LEU A N 1
ATOM 753 C CA . LEU A 1 90 ? -14.736 0.426 26.547 1.00 72.62 90 LEU A CA 1
ATOM 754 C C . LEU A 1 90 ? -16.171 0.956 26.665 1.00 72.62 90 LEU A C 1
ATOM 756 O O . LEU A 1 90 ? -16.769 0.865 27.732 1.00 72.62 90 LEU A O 1
ATOM 760 N N . MET A 1 91 ? -16.741 1.465 25.571 1.00 71.62 91 MET A N 1
ATOM 761 C CA . MET A 1 91 ? -18.112 1.982 25.551 1.00 71.62 91 MET A CA 1
ATOM 762 C C . MET A 1 91 ? -19.143 0.889 25.826 1.00 71.62 91 MET A C 1
ATOM 764 O O . MET A 1 91 ? -20.144 1.161 26.483 1.00 71.62 91 MET A O 1
ATOM 768 N N . ARG A 1 92 ? -18.899 -0.343 25.361 1.00 70.12 92 ARG A N 1
ATOM 769 C CA . ARG A 1 92 ? -19.721 -1.504 25.711 1.00 70.12 92 ARG A CA 1
ATOM 770 C C . ARG A 1 92 ? -19.687 -1.773 27.218 1.00 70.12 92 ARG A C 1
ATOM 772 O O . ARG A 1 92 ? -20.750 -1.817 27.819 1.00 70.12 92 ARG A O 1
ATOM 779 N N . ARG A 1 93 ? -18.499 -1.829 27.832 1.00 64.56 93 ARG A N 1
ATOM 780 C CA . ARG A 1 93 ? -18.346 -2.014 29.290 1.00 64.56 93 ARG A CA 1
ATOM 781 C C . ARG A 1 93 ? -19.000 -0.895 30.103 1.00 64.56 93 ARG A C 1
ATOM 783 O O . ARG A 1 93 ? -19.658 -1.166 31.097 1.00 64.56 93 ARG A O 1
ATOM 790 N N . LEU A 1 94 ? -18.854 0.358 29.666 1.00 66.12 94 LEU A N 1
ATOM 791 C CA . LEU A 1 94 ? -19.457 1.508 30.346 1.00 66.12 94 LEU A CA 1
ATOM 792 C C . LEU A 1 94 ? -20.991 1.512 30.227 1.00 66.12 94 LEU A C 1
ATOM 794 O O . LEU A 1 94 ? -21.674 1.890 31.172 1.00 66.12 94 LEU A O 1
ATOM 798 N N . ARG A 1 95 ? -21.542 1.085 29.080 1.00 63.75 95 ARG A N 1
ATOM 799 C CA . ARG A 1 95 ? -22.996 0.946 28.875 1.00 63.75 95 ARG A CA 1
ATOM 800 C C . ARG A 1 95 ? -23.591 -0.236 29.629 1.00 63.75 95 ARG A C 1
ATOM 802 O O . ARG A 1 95 ? -24.729 -0.135 30.069 1.00 63.75 95 ARG A O 1
ATOM 809 N N . GLU A 1 96 ? -22.852 -1.336 29.741 1.00 69.44 96 GLU A N 1
ATOM 810 C CA . GLU A 1 96 ? -23.317 -2.545 30.426 1.00 69.44 96 GLU A CA 1
ATOM 811 C C . GLU A 1 96 ? -23.453 -2.342 31.946 1.00 69.44 96 GLU A C 1
ATOM 813 O O . GLU A 1 96 ? -24.173 -3.115 32.568 1.00 69.44 96 GLU A O 1
ATOM 818 N N . ASN A 1 97 ? -22.867 -1.281 32.535 1.00 51.72 97 ASN A N 1
ATOM 819 C CA . ASN A 1 97 ? -23.073 -0.861 33.935 1.00 51.72 97 ASN A CA 1
ATOM 820 C C . ASN A 1 97 ? -22.982 -2.029 34.943 1.00 51.72 97 ASN A C 1
ATOM 822 O O . ASN A 1 97 ? -23.609 -2.015 36.000 1.00 51.72 97 ASN A O 1
ATOM 826 N N . THR A 1 98 ? -22.240 -3.077 34.581 1.00 54.62 98 THR A N 1
ATOM 827 C CA . THR A 1 98 ? -22.143 -4.304 35.356 1.00 54.62 98 THR A CA 1
ATOM 828 C C . THR A 1 98 ? -21.126 -4.022 36.441 1.00 54.62 98 THR A C 1
ATOM 830 O O . THR A 1 98 ? -19.929 -3.918 36.168 1.00 54.62 98 THR A O 1
ATOM 833 N N . MET A 1 99 ? -21.603 -3.802 37.668 1.00 60.56 99 MET A N 1
ATOM 834 C CA . MET A 1 99 ? -20.716 -3.866 38.822 1.00 60.56 99 MET A CA 1
ATOM 835 C C . MET A 1 99 ? -20.079 -5.259 38.795 1.00 60.56 99 MET A C 1
ATOM 837 O O . MET A 1 99 ? -20.823 -6.236 38.712 1.00 60.56 99 MET A O 1
ATOM 841 N N . PRO A 1 100 ? -18.741 -5.366 38.775 1.00 58.66 100 PRO A N 1
ATOM 842 C CA . PRO A 1 100 ? -18.087 -6.660 38.695 1.00 58.66 100 PRO A CA 1
ATOM 843 C C . PRO A 1 100 ? -18.530 -7.528 39.874 1.00 58.66 100 PRO A C 1
ATOM 845 O O . PRO A 1 100 ? -18.484 -7.089 41.026 1.00 58.66 100 PRO A O 1
ATOM 848 N N . GLU A 1 101 ? -18.990 -8.738 39.568 1.00 63.91 101 GLU A N 1
ATOM 849 C CA . GLU A 1 101 ? -19.437 -9.702 40.565 1.00 63.91 101 GLU A CA 1
ATOM 850 C C . GLU A 1 101 ? -18.211 -10.194 41.342 1.00 63.91 101 GLU A C 1
ATOM 852 O O . GLU A 1 101 ? -17.234 -10.693 40.767 1.00 63.91 101 GLU A O 1
ATOM 857 N N . ALA A 1 102 ? -18.222 -9.942 42.649 1.00 77.81 102 ALA A N 1
ATOM 858 C CA . ALA A 1 102 ? -17.134 -10.281 43.549 1.00 77.81 102 ALA A CA 1
ATOM 859 C C . ALA A 1 102 ? -17.572 -11.427 44.458 1.00 77.81 102 ALA A C 1
ATOM 861 O O . ALA A 1 102 ? -18.590 -11.333 45.144 1.00 77.81 102 ALA A O 1
ATOM 862 N N . GLU A 1 103 ? -16.767 -12.482 44.499 1.00 79.94 103 GLU A N 1
ATOM 863 C CA . GLU A 1 103 ? -16.970 -13.628 45.376 1.00 79.94 103 GLU A CA 1
ATOM 864 C C . GLU A 1 103 ? -15.937 -13.607 46.503 1.00 79.94 103 GLU A C 1
ATOM 866 O O . GLU A 1 103 ? -14.749 -13.342 46.290 1.00 79.94 103 GLU A O 1
ATOM 871 N N . ILE A 1 104 ? -16.384 -13.915 47.719 1.00 82.44 104 ILE A N 1
ATOM 872 C CA . ILE A 1 104 ? -15.507 -14.099 48.875 1.00 82.44 104 ILE A CA 1
ATOM 873 C C . ILE A 1 104 ? -15.647 -15.547 49.326 1.00 82.44 104 ILE A C 1
ATOM 875 O O . ILE A 1 104 ? -16.719 -15.990 49.737 1.00 82.44 104 ILE A O 1
ATOM 879 N N . SER A 1 105 ? -14.550 -16.291 49.247 1.00 81.06 105 SER A N 1
ATOM 880 C CA . SER A 1 105 ? -14.498 -17.673 49.723 1.00 81.06 105 SER A CA 1
ATOM 881 C C . SER A 1 105 ? -14.549 -17.751 51.261 1.00 81.06 105 SER A C 1
ATOM 883 O O . SER A 1 105 ? -14.171 -16.793 51.945 1.00 81.06 105 SER A O 1
ATOM 885 N N . PRO A 1 106 ? -14.906 -18.912 51.843 1.00 78.25 106 PRO A N 1
ATOM 886 C CA . PRO A 1 106 ? -14.883 -19.114 53.296 1.00 78.25 106 PRO A CA 1
ATOM 887 C C . PRO A 1 106 ? -13.505 -18.908 53.947 1.00 78.25 106 PRO A C 1
ATOM 889 O O . PRO A 1 106 ? -13.426 -18.686 55.152 1.00 78.25 106 PRO A O 1
ATOM 892 N N . THR A 1 107 ? -12.418 -18.984 53.170 1.00 83.06 107 THR A N 1
ATOM 893 C CA . THR A 1 107 ? -11.041 -18.743 53.631 1.00 83.06 107 THR A CA 1
ATOM 894 C C . THR A 1 107 ? -10.646 -17.265 53.602 1.00 83.06 107 THR A C 1
ATOM 896 O O . THR A 1 107 ? -9.534 -16.934 53.999 1.00 83.06 107 THR A O 1
ATOM 899 N N . GLY A 1 108 ? -11.531 -16.372 53.147 1.00 84.50 108 GLY A N 1
ATOM 900 C CA . GLY A 1 108 ? -11.264 -14.938 53.018 1.00 84.50 108 GLY A CA 1
ATOM 901 C C . GLY A 1 108 ? -10.641 -14.539 51.680 1.00 84.50 108 GLY A C 1
ATOM 902 O O . GLY A 1 108 ? -10.431 -13.355 51.445 1.00 84.50 108 GLY A O 1
ATOM 903 N N . THR A 1 109 ? -10.376 -15.484 50.776 1.00 86.25 109 THR A N 1
ATOM 904 C CA . THR A 1 109 ? -9.882 -15.194 49.422 1.00 86.25 109 THR A CA 1
ATOM 905 C C . THR A 1 109 ? -10.952 -14.461 48.614 1.00 86.25 109 THR A C 1
ATOM 907 O O . THR A 1 109 ? -12.090 -14.931 48.548 1.00 86.25 109 THR A O 1
ATOM 910 N N . VAL A 1 110 ? -10.575 -13.337 48.005 1.00 86.12 110 VAL A N 1
ATOM 911 C CA . VAL A 1 110 ? -11.425 -12.453 47.202 1.00 86.12 110 VAL A CA 1
ATOM 912 C C . VAL A 1 110 ? -11.145 -12.681 45.721 1.00 86.12 110 VAL A C 1
ATOM 914 O O . VAL A 1 110 ? -10.003 -12.562 45.258 1.00 86.12 110 VAL A O 1
ATOM 917 N N . LEU A 1 111 ? -12.204 -12.993 44.982 1.00 81.88 111 LEU A N 1
ATOM 918 C CA . LEU A 1 111 ? -12.196 -13.240 43.547 1.00 81.88 111 LEU A CA 1
ATOM 919 C C . LEU A 1 111 ? -13.085 -12.203 42.854 1.00 81.88 111 LEU A C 1
ATOM 921 O O . LEU A 1 111 ? -14.172 -11.897 43.337 1.00 81.88 111 LEU A O 1
ATOM 925 N N . VAL A 1 112 ? -12.641 -11.679 41.714 1.00 81.44 112 VAL A N 1
ATOM 926 C CA . VAL A 1 112 ? -13.454 -10.826 40.833 1.00 81.44 112 VAL A CA 1
ATOM 927 C C . VAL A 1 112 ? -13.396 -11.416 39.434 1.00 81.44 112 VAL A C 1
ATOM 929 O O . VAL A 1 112 ? -12.301 -11.622 38.908 1.00 81.44 112 VAL A O 1
ATOM 932 N N . GLU A 1 113 ? -14.551 -11.744 38.849 1.00 79.50 113 GLU A N 1
ATOM 933 C CA . GLU A 1 113 ? -14.630 -12.448 37.555 1.00 79.50 113 GLU A CA 1
ATOM 934 C C . GLU A 1 113 ? -13.724 -13.706 37.509 1.00 79.50 113 GLU A C 1
ATOM 936 O O . GLU A 1 113 ? -13.009 -13.953 36.535 1.00 79.50 113 GLU A O 1
ATOM 941 N N . GLY A 1 114 ? -13.667 -14.465 38.613 1.00 74.31 114 GLY A N 1
ATOM 942 C CA . GLY A 1 114 ? -12.835 -15.669 38.751 1.00 74.31 114 GLY A CA 1
ATOM 943 C C . GLY A 1 114 ? -11.325 -15.431 38.922 1.00 74.31 114 GLY A C 1
ATOM 944 O O . GLY A 1 114 ? -10.567 -16.396 39.016 1.00 74.31 114 GLY A O 1
ATOM 945 N N . HIS A 1 115 ? -10.864 -14.178 38.987 1.00 75.19 115 HIS A N 1
ATOM 946 C CA . HIS A 1 115 ? -9.454 -13.836 39.186 1.00 75.19 115 HIS A CA 1
ATOM 947 C C . HIS A 1 115 ? -9.173 -13.489 40.648 1.00 75.19 115 HIS A C 1
ATOM 949 O O . HIS A 1 115 ? -9.893 -12.699 41.252 1.00 75.19 115 HIS A O 1
ATOM 955 N N . HIS A 1 116 ? -8.102 -14.050 41.214 1.00 83.69 116 HIS A N 1
ATOM 956 C CA . HIS A 1 116 ? -7.671 -13.746 42.579 1.00 83.69 116 HIS A CA 1
ATOM 957 C C . HIS A 1 116 ? -7.185 -12.298 42.701 1.00 83.69 116 HIS A C 1
ATOM 959 O O . HIS A 1 116 ? -6.267 -11.894 41.985 1.00 83.69 116 HIS A O 1
ATOM 965 N N . VAL A 1 117 ? -7.776 -11.543 43.631 1.00 87.44 117 VAL A N 1
ATOM 966 C CA . VAL A 1 117 ? -7.466 -10.117 43.840 1.00 87.44 117 VAL A CA 1
ATOM 967 C C . VAL A 1 117 ? -6.859 -9.849 45.221 1.00 87.44 117 VAL A C 1
ATOM 969 O O . VAL A 1 117 ? -6.107 -8.888 45.375 1.00 87.44 117 VAL A O 1
ATOM 972 N N . GLY A 1 118 ? -7.127 -10.696 46.221 1.00 85.44 118 GLY A N 1
ATOM 973 C CA . GLY A 1 118 ? -6.535 -10.569 47.555 1.00 85.44 118 GLY A CA 1
ATOM 974 C C . GLY A 1 118 ? -7.245 -11.387 48.634 1.00 85.44 118 GLY A C 1
ATOM 975 O O . GLY A 1 118 ? -8.034 -12.277 48.331 1.00 85.44 118 GLY A O 1
ATOM 976 N N . GLU A 1 119 ? -6.982 -11.058 49.901 1.00 87.12 119 GLU A N 1
ATOM 977 C CA . GLU A 1 119 ? -7.575 -11.719 51.070 1.00 87.12 119 GLU A CA 1
ATOM 978 C C . GLU A 1 119 ? -8.199 -10.710 52.047 1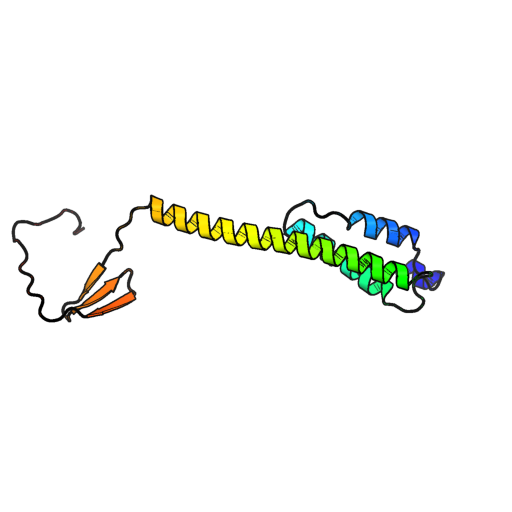.00 87.12 119 GLU A C 1
ATOM 980 O O . GLU A 1 119 ? -7.625 -9.659 52.336 1.00 87.12 119 GLU A O 1
ATOM 985 N N . LEU A 1 120 ? -9.364 -11.055 52.594 1.00 84.06 120 LEU A N 1
ATOM 986 C CA . LEU A 1 120 ? -10.044 -10.355 53.679 1.00 84.06 120 LEU A CA 1
ATOM 987 C C . LEU A 1 120 ? -9.786 -11.077 55.004 1.00 84.06 120 LEU A C 1
ATOM 989 O O . LEU A 1 120 ? -10.231 -12.205 55.208 1.00 84.06 120 LEU A O 1
ATOM 993 N N . GLN A 1 121 ? -9.112 -10.400 55.933 1.00 84.81 121 GLN A N 1
ATOM 994 C CA . GLN A 1 121 ? -8.831 -10.911 57.276 1.00 84.81 121 GLN A CA 1
ATOM 995 C C . GLN A 1 121 ? -9.537 -10.057 58.336 1.00 84.81 121 GLN A C 1
ATOM 997 O O . GLN A 1 121 ? -9.518 -8.830 58.278 1.00 84.81 121 GLN A O 1
ATOM 1002 N N . GLY A 1 122 ? -10.161 -10.703 59.325 1.00 81.06 122 GLY A N 1
ATOM 1003 C CA . GLY A 1 122 ? -10.779 -10.018 60.470 1.00 81.06 122 GLY A CA 1
ATOM 1004 C C . GLY A 1 122 ? -12.173 -9.425 60.226 1.00 81.06 122 GLY A C 1
ATOM 1005 O O . GLY A 1 122 ? -12.695 -8.734 61.099 1.00 81.06 122 GLY A O 1
ATOM 1006 N N . PHE A 1 123 ? -12.805 -9.704 59.084 1.00 77.69 123 PHE A N 1
ATOM 1007 C CA . PHE A 1 123 ? -14.178 -9.277 58.814 1.00 77.69 123 PHE A CA 1
ATOM 1008 C C . PHE A 1 123 ? -15.188 -10.262 59.423 1.00 77.69 123 PHE A C 1
ATOM 1010 O O . PHE A 1 123 ? -15.143 -11.459 59.142 1.00 77.69 123 PHE A O 1
ATOM 1017 N N . ARG A 1 124 ? -16.111 -9.773 60.261 1.00 76.25 124 ARG A N 1
ATOM 1018 C CA . ARG A 1 124 ? -17.190 -10.584 60.846 1.00 76.25 124 ARG A CA 1
ATOM 1019 C C . ARG A 1 124 ? -18.510 -10.232 60.173 1.00 76.25 124 ARG A C 1
ATOM 1021 O O . ARG A 1 124 ? -19.090 -9.192 60.466 1.00 76.25 124 ARG A O 1
ATOM 1028 N N . PHE A 1 125 ? -18.979 -11.111 59.293 1.00 77.69 125 PHE A N 1
ATOM 1029 C CA . PHE A 1 125 ? -20.286 -10.985 58.660 1.00 77.69 125 PHE A CA 1
ATOM 1030 C C . PHE A 1 125 ? -21.335 -11.783 59.440 1.00 77.69 125 PHE A C 1
ATOM 1032 O O . PHE A 1 125 ? -21.123 -12.954 59.752 1.00 77.69 125 PHE A O 1
ATOM 1039 N N . THR A 1 126 ? -22.472 -11.157 59.729 1.00 79.56 126 THR A N 1
ATOM 1040 C CA . THR A 1 126 ? -23.660 -11.830 60.263 1.00 79.56 126 THR A CA 1
ATOM 1041 C C . THR A 1 126 ? -24.790 -11.552 59.285 1.00 79.56 126 THR A C 1
ATOM 1043 O O . THR A 1 126 ? -25.227 -10.409 59.177 1.00 79.56 126 THR A O 1
ATOM 1046 N N . ALA A 1 127 ? -25.225 -12.575 58.550 1.00 74.50 127 ALA A N 1
ATOM 1047 C CA . ALA A 1 127 ? -26.317 -12.437 57.594 1.00 74.50 127 ALA A CA 1
ATOM 1048 C C . ALA A 1 127 ? -27.633 -12.116 58.318 1.00 74.50 127 ALA A C 1
ATOM 1050 O O . ALA A 1 127 ? -27.938 -12.706 59.359 1.00 74.50 127 ALA A O 1
ATOM 1051 N N . ASP A 1 128 ? -28.420 -11.206 57.751 1.00 78.19 128 ASP A N 1
ATOM 1052 C CA . ASP A 1 128 ? -29.801 -10.996 58.174 1.00 78.19 128 ASP A CA 1
ATOM 1053 C C . ASP A 1 128 ? -30.648 -12.191 57.710 1.00 78.19 128 ASP A C 1
ATOM 1055 O O . ASP A 1 128 ? -30.659 -12.536 56.529 1.00 78.19 128 ASP A O 1
ATOM 1059 N N . GLN A 1 129 ? -31.363 -12.831 58.636 1.00 73.94 129 GLN A N 1
ATOM 1060 C CA . GLN A 1 129 ? -32.196 -14.003 58.341 1.00 73.94 129 GLN A CA 1
ATOM 1061 C C . GLN A 1 129 ? -33.434 -13.666 57.493 1.00 73.94 129 GLN A C 1
ATOM 1063 O O . GLN A 1 129 ? -34.072 -14.574 56.967 1.00 73.94 129 GLN A O 1
ATOM 1068 N N . SER A 1 130 ? -33.778 -12.383 57.353 1.00 74.56 130 SER A N 1
ATOM 1069 C CA . SER A 1 130 ? -34.896 -11.912 56.527 1.00 74.56 130 SER A CA 1
ATOM 1070 C C . SER A 1 130 ? -34.504 -11.545 55.087 1.00 74.56 130 SER A C 1
ATOM 1072 O O . SER A 1 130 ? -35.383 -11.336 54.253 1.00 74.56 130 SER A O 1
ATOM 1074 N N . ALA A 1 131 ? -33.208 -11.516 54.759 1.00 63.94 131 ALA A N 1
ATOM 1075 C CA . ALA A 1 131 ? -32.687 -11.065 53.465 1.00 63.94 131 ALA A CA 1
ATOM 1076 C C . ALA A 1 131 ? -32.610 -12.181 52.397 1.00 63.94 131 ALA A C 1
ATOM 1078 O O . ALA A 1 131 ? -31.586 -12.361 51.740 1.00 63.94 131 ALA A O 1
ATOM 1079 N N . GLY A 1 132 ? -33.688 -12.948 52.213 1.00 52.09 132 GLY A N 1
ATOM 1080 C CA . GLY A 1 132 ? -33.797 -13.900 51.102 1.00 52.09 132 GLY A CA 1
ATOM 1081 C C . GLY A 1 132 ? -34.119 -13.183 49.786 1.00 52.09 132 GLY A C 1
ATOM 1082 O O . GLY A 1 132 ? -35.288 -12.940 49.506 1.00 52.09 132 GLY A O 1
ATOM 1083 N N . GLY A 1 133 ? -33.098 -12.817 49.006 1.00 52.25 133 GLY A N 1
ATOM 1084 C CA . GLY A 1 133 ? -33.246 -12.248 47.657 1.00 52.25 133 GLY A CA 1
ATOM 1085 C C . GLY A 1 133 ? -33.459 -13.313 46.570 1.00 52.25 133 GLY A C 1
ATOM 1086 O O . GLY A 1 133 ? -33.016 -14.450 46.719 1.00 52.25 133 GLY A O 1
ATOM 1087 N N . GLU A 1 134 ? -34.131 -12.933 45.478 1.00 47.75 134 GLU A N 1
ATOM 1088 C CA . GLU A 1 134 ? -34.597 -13.800 44.374 1.00 47.75 134 GLU A CA 1
ATOM 1089 C C . GLU A 1 134 ? -33.497 -14.445 43.496 1.00 47.75 134 GLU A C 1
ATOM 1091 O O . GLU A 1 134 ? -33.826 -15.264 42.642 1.00 47.75 134 GLU A O 1
ATOM 1096 N N . ASP A 1 135 ? -32.209 -14.180 43.729 1.00 52.75 135 ASP A N 1
ATOM 1097 C CA . ASP A 1 135 ? -31.107 -14.634 42.855 1.00 52.75 135 ASP A CA 1
ATOM 1098 C C . ASP A 1 135 ? -30.507 -16.010 43.223 1.00 52.75 135 ASP A C 1
ATOM 1100 O O . ASP A 1 135 ? -29.427 -16.378 42.7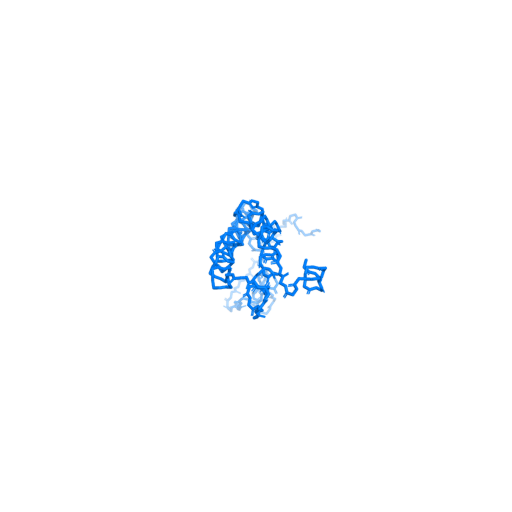67 1.00 52.75 135 ASP A O 1
ATOM 1104 N N . ALA A 1 136 ? -31.198 -16.813 44.037 1.00 40.72 136 ALA A N 1
ATOM 1105 C CA . ALA A 1 136 ? -30.764 -18.166 44.413 1.00 40.72 136 ALA A CA 1
ATOM 1106 C C . ALA A 1 136 ? -31.430 -19.283 43.579 1.00 40.72 136 ALA A C 1
ATOM 1108 O O . ALA A 1 136 ? -31.806 -20.322 44.136 1.00 40.72 136 ALA A O 1
ATOM 1109 N N . LYS A 1 137 ? -31.613 -19.090 42.264 1.00 33.28 137 LYS A N 1
ATOM 1110 C CA . LYS A 1 137 ? -32.189 -20.122 41.388 1.00 33.28 137 LYS A CA 1
ATOM 1111 C C . LYS A 1 137 ? -31.445 -20.323 40.076 1.00 33.28 137 LYS A C 1
ATOM 1113 O O . LYS A 1 137 ? -31.126 -19.315 39.417 1.00 33.28 137 LYS A O 1
#